Protein AF-A0A0G1XRY7-F1 (afdb_monomer_lite)

Organism: NCBI:txid1618675

Structure (mmCIF, N/CA/C/O backbone):
data_AF-A0A0G1XRY7-F1
#
_entry.id   AF-A0A0G1XRY7-F1
#
loop_
_atom_site.group_PDB
_atom_site.id
_atom_site.type_symbol
_atom_site.label_atom_id
_atom_site.label_alt_id
_atom_site.label_comp_id
_atom_site.label_asym_id
_atom_site.label_entity_id
_atom_site.label_seq_id
_atom_site.pdbx_PDB_ins_code
_atom_site.Cartn_x
_atom_site.Cartn_y
_atom_site.Cartn_z
_atom_site.occupancy
_atom_site.B_iso_or_equiv
_atom_site.auth_seq_id
_atom_site.auth_comp_id
_atom_site.auth_asym_id
_atom_site.auth_atom_id
_atom_site.pdbx_PDB_model_num
ATOM 1 N N . MET A 1 1 ? 13.124 -2.824 -23.234 1.00 50.66 1 MET A N 1
ATOM 2 C CA . MET A 1 1 ? 13.141 -3.405 -21.875 1.00 50.66 1 MET A CA 1
ATOM 3 C C . MET A 1 1 ? 12.312 -2.521 -20.963 1.00 50.66 1 MET A C 1
ATOM 5 O O . MET A 1 1 ? 12.641 -1.350 -20.826 1.00 50.66 1 MET A O 1
ATOM 9 N N . SER A 1 2 ? 11.235 -3.044 -20.388 1.00 76.50 2 SER A N 1
ATOM 10 C CA . SER A 1 2 ? 10.434 -2.329 -19.390 1.00 76.50 2 SER A CA 1
ATOM 11 C C . SER A 1 2 ? 11.185 -2.347 -18.060 1.00 76.50 2 SER A C 1
ATOM 13 O O . SER A 1 2 ? 11.561 -3.417 -17.584 1.00 76.50 2 SER A O 1
ATOM 15 N N . TYR A 1 3 ? 11.445 -1.183 -17.470 1.00 82.56 3 TYR A N 1
ATOM 16 C CA . TYR A 1 3 ? 12.059 -1.111 -16.146 1.00 82.56 3 TYR A CA 1
ATOM 17 C C . TYR A 1 3 ? 11.087 -1.665 -15.099 1.00 82.56 3 TYR A C 1
ATOM 19 O O . TYR A 1 3 ? 9.967 -1.174 -14.979 1.00 82.56 3 TYR A O 1
ATOM 27 N N . THR A 1 4 ? 11.518 -2.682 -14.350 1.00 83.81 4 THR A N 1
ATOM 28 C CA . THR A 1 4 ? 10.762 -3.218 -13.211 1.00 83.81 4 THR A CA 1
ATOM 29 C C . THR A 1 4 ? 11.490 -2.823 -11.928 1.00 83.81 4 THR A C 1
ATOM 31 O O . THR A 1 4 ? 12.649 -3.213 -11.757 1.00 83.81 4 THR A O 1
ATOM 34 N N . PRO A 1 5 ? 10.867 -2.028 -11.042 1.00 86.75 5 PRO A N 1
ATOM 35 C CA . PRO A 1 5 ? 11.473 -1.667 -9.768 1.00 86.75 5 PRO A CA 1
ATOM 36 C C . PRO A 1 5 ? 11.684 -2.902 -8.886 1.00 86.75 5 PRO A C 1
ATOM 38 O O . PRO A 1 5 ? 10.894 -3.840 -8.923 1.00 86.75 5 PRO A O 1
ATOM 41 N N . ASN A 1 6 ? 12.722 -2.875 -8.052 1.00 92.81 6 ASN A N 1
ATOM 42 C CA . ASN A 1 6 ? 12.960 -3.916 -7.049 1.00 92.81 6 ASN A CA 1
ATOM 43 C C . ASN A 1 6 ? 11.882 -3.874 -5.940 1.00 92.81 6 ASN A C 1
ATOM 45 O O . ASN A 1 6 ? 11.389 -2.796 -5.592 1.00 92.81 6 ASN A O 1
ATOM 49 N N . ASP A 1 7 ? 11.586 -5.017 -5.323 1.00 92.00 7 ASP A N 1
ATOM 50 C CA . ASP A 1 7 ? 10.569 -5.195 -4.277 1.00 92.00 7 ASP A CA 1
ATOM 51 C C . ASP A 1 7 ? 10.743 -4.230 -3.101 1.00 92.00 7 ASP A C 1
ATOM 53 O O . ASP A 1 7 ? 9.776 -3.655 -2.599 1.00 92.00 7 ASP A O 1
ATOM 57 N N . THR A 1 8 ? 11.988 -3.971 -2.691 1.00 94.25 8 THR A N 1
ATOM 58 C CA . THR A 1 8 ? 12.291 -3.012 -1.617 1.00 94.25 8 THR A CA 1
ATOM 59 C C . THR A 1 8 ? 11.793 -1.606 -1.947 1.00 94.25 8 THR A C 1
ATOM 61 O O . THR A 1 8 ? 11.312 -0.893 -1.065 1.00 94.25 8 THR A O 1
ATOM 64 N N . ILE A 1 9 ? 11.907 -1.189 -3.211 1.00 94.44 9 ILE A N 1
ATOM 65 C CA . ILE A 1 9 ? 11.431 0.121 -3.659 1.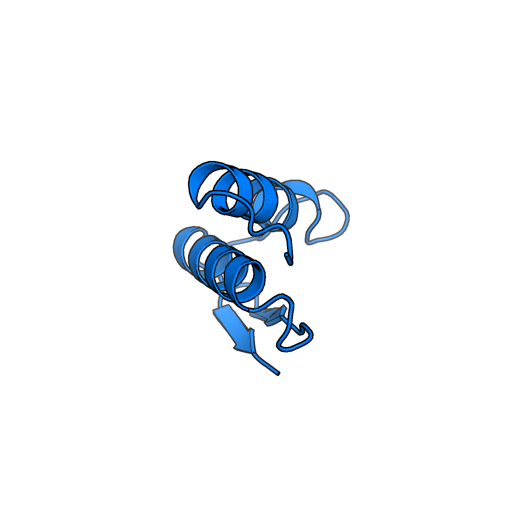00 94.44 9 ILE A CA 1
ATOM 66 C C . ILE A 1 9 ? 9.902 0.119 -3.668 1.00 94.44 9 ILE A C 1
ATOM 68 O O . ILE A 1 9 ? 9.301 1.011 -3.075 1.00 94.44 9 ILE A O 1
ATOM 72 N N . LEU A 1 10 ? 9.273 -0.911 -4.243 1.00 94.00 10 LEU A N 1
ATOM 73 C CA . LEU A 1 10 ? 7.811 -1.040 -4.284 1.00 94.00 10 LEU A CA 1
ATOM 74 C C . LEU A 1 10 ? 7.192 -0.987 -2.882 1.00 94.00 10 LEU A C 1
ATOM 76 O O . LEU A 1 10 ? 6.239 -0.242 -2.657 1.00 94.00 10 LEU A O 1
ATOM 80 N N . LYS A 1 11 ? 7.783 -1.692 -1.911 1.00 94.75 11 LYS A N 1
ATOM 81 C CA . LYS A 1 11 ? 7.330 -1.683 -0.514 1.00 94.75 11 LYS A CA 1
ATOM 82 C C . LYS A 1 11 ? 7.490 -0.315 0.154 1.00 94.75 11 LYS A C 1
ATOM 84 O O . LYS A 1 11 ? 6.624 0.098 0.924 1.00 94.75 11 LYS A O 1
ATOM 89 N N . LYS A 1 12 ? 8.579 0.412 -0.120 1.00 95.50 12 LYS A N 1
ATOM 90 C CA . LYS A 1 12 ? 8.765 1.781 0.398 1.00 95.50 12 LYS A CA 1
ATOM 91 C C . LYS A 1 12 ? 7.711 2.735 -0.162 1.00 95.50 12 LYS A C 1
ATOM 93 O O . LYS A 1 12 ? 7.121 3.492 0.602 1.00 95.50 12 LYS A O 1
ATOM 98 N N . TYR A 1 13 ? 7.430 2.656 -1.461 1.00 95.00 13 TYR A N 1
ATOM 99 C CA . TYR A 1 13 ? 6.386 3.467 -2.087 1.00 95.00 13 TYR A CA 1
ATOM 100 C C . TYR A 1 13 ? 4.994 3.124 -1.556 1.00 95.00 13 TYR A C 1
ATOM 102 O O . TYR A 1 13 ? 4.249 4.031 -1.193 1.00 95.00 13 TYR A O 1
ATOM 110 N N . ALA A 1 14 ? 4.664 1.837 -1.433 1.00 94.81 14 ALA A N 1
ATOM 111 C CA . ALA A 1 14 ? 3.404 1.398 -0.844 1.00 94.81 14 ALA A CA 1
ATOM 112 C C . ALA A 1 14 ? 3.218 1.936 0.586 1.00 94.81 14 ALA A C 1
ATOM 114 O O . ALA A 1 14 ? 2.158 2.470 0.903 1.00 94.81 14 ALA A O 1
ATOM 115 N N . ASN A 1 15 ? 4.269 1.906 1.412 1.00 94.62 15 ASN A N 1
ATOM 116 C CA . ASN A 1 15 ? 4.249 2.493 2.754 1.00 94.62 15 ASN A CA 1
ATOM 117 C C . ASN A 1 15 ? 3.947 3.992 2.757 1.00 94.62 15 ASN A C 1
ATOM 119 O O . ASN A 1 15 ? 3.145 4.440 3.570 1.00 94.62 15 ASN A O 1
ATOM 123 N N . VAL A 1 16 ? 4.558 4.771 1.863 1.00 94.88 16 VAL A N 1
ATOM 124 C CA . VAL A 1 16 ? 4.282 6.214 1.774 1.00 94.88 16 VAL A CA 1
ATOM 125 C C . VAL A 1 16 ? 2.841 6.459 1.327 1.00 94.88 16 VAL A C 1
ATOM 127 O O . VAL A 1 16 ? 2.143 7.284 1.914 1.00 94.88 16 VAL A O 1
ATOM 130 N N . LEU A 1 17 ? 2.359 5.719 0.328 1.00 93.00 17 LEU A N 1
ATOM 131 C CA . LEU A 1 17 ? 0.986 5.863 -0.155 1.00 93.00 17 LEU A CA 1
ATOM 132 C C . LEU A 1 17 ? -0.033 5.546 0.945 1.00 93.00 17 LEU A C 1
ATOM 134 O O . LEU A 1 17 ? -0.976 6.306 1.146 1.00 93.00 17 LEU A O 1
ATOM 138 N N . VAL A 1 18 ? 0.180 4.459 1.686 1.00 93.62 18 VAL A N 1
ATOM 139 C CA . VAL A 1 18 ? -0.796 3.953 2.655 1.00 93.62 18 VAL A CA 1
ATOM 140 C C . VAL A 1 18 ? -0.715 4.671 4.001 1.00 93.62 18 VAL A C 1
ATOM 142 O O . VAL A 1 18 ? -1.737 5.090 4.538 1.00 93.62 18 VAL A O 1
ATOM 145 N N . ASN A 1 19 ? 0.487 4.859 4.545 1.00 91.50 19 ASN A N 1
ATOM 146 C CA . ASN A 1 19 ? 0.659 5.410 5.893 1.00 91.50 19 ASN A CA 1
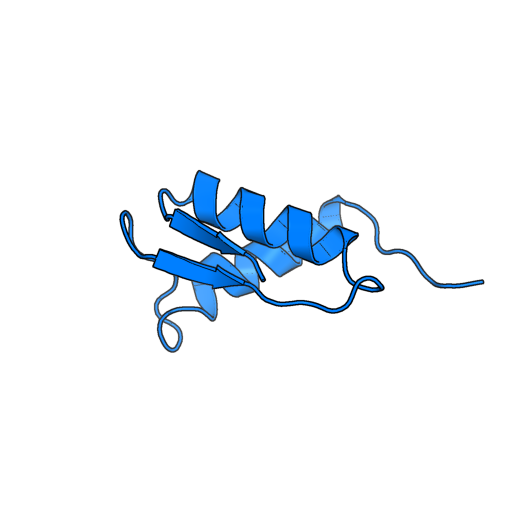ATOM 147 C C . ASN A 1 19 ? 0.747 6.936 5.919 1.00 91.50 19 ASN A C 1
ATOM 149 O O . ASN A 1 19 ? 0.594 7.524 6.984 1.00 91.50 19 ASN A O 1
ATOM 153 N N . PHE A 1 20 ? 0.997 7.582 4.778 1.00 89.94 20 PHE A N 1
ATOM 154 C CA . PHE A 1 20 ? 1.114 9.037 4.712 1.00 89.94 20 PHE A CA 1
ATOM 155 C C . PHE A 1 20 ? 0.066 9.657 3.789 1.00 89.94 20 PHE A C 1
ATOM 157 O O . PHE A 1 20 ? -0.658 10.541 4.222 1.00 89.94 20 PHE A O 1
ATOM 164 N N . ALA A 1 21 ? -0.071 9.198 2.541 1.00 89.38 21 ALA A N 1
ATOM 165 C CA . ALA A 1 21 ? -0.926 9.888 1.567 1.00 89.38 21 ALA A CA 1
ATOM 166 C C . ALA A 1 21 ? -2.438 9.636 1.754 1.00 89.38 21 ALA A C 1
ATOM 168 O O . ALA A 1 21 ? -3.243 10.541 1.512 1.00 89.38 21 ALA A O 1
ATOM 169 N N . LEU A 1 22 ? -2.844 8.436 2.191 1.00 88.12 22 LEU A N 1
ATOM 170 C CA . LEU A 1 22 ? -4.256 8.111 2.437 1.00 88.12 22 LEU A CA 1
ATOM 171 C C . LEU A 1 22 ? -4.889 9.008 3.517 1.00 88.12 22 LEU A C 1
ATOM 173 O O . LEU A 1 22 ? -4.210 9.600 4.357 1.00 88.12 22 LEU A O 1
ATOM 177 N N . GLY A 1 23 ? -6.217 9.150 3.463 1.00 83.94 23 GLY A N 1
ATOM 178 C CA . GLY A 1 23 ? -6.972 9.935 4.448 1.00 83.94 23 GLY A CA 1
ATOM 179 C C . GLY A 1 23 ? -6.679 11.443 4.423 1.00 83.94 23 GLY A C 1
ATOM 180 O O . GLY A 1 23 ? -6.898 12.125 5.425 1.00 83.94 23 GLY A O 1
ATOM 181 N N . GLY A 1 24 ? -6.156 11.964 3.303 1.00 85.75 24 GLY A N 1
ATOM 182 C CA . GLY A 1 24 ? -5.784 13.374 3.150 1.00 85.75 24 GLY A CA 1
ATOM 183 C C . GLY A 1 24 ? -4.498 13.744 3.890 1.00 85.75 24 GLY A C 1
ATOM 184 O O . GLY A 1 24 ? -4.438 14.809 4.500 1.00 85.75 24 GLY A O 1
ATOM 185 N N . GLY A 1 25 ? -3.495 12.861 3.889 1.00 86.94 25 GLY A N 1
ATOM 186 C CA . GLY A 1 25 ? -2.231 13.099 4.598 1.00 86.94 25 GLY A CA 1
ATOM 187 C C . GLY A 1 25 ? -2.175 12.523 6.019 1.00 86.94 25 GLY A C 1
ATOM 188 O O . GLY A 1 25 ? -1.204 12.752 6.735 1.00 86.94 25 GLY A O 1
ATOM 189 N N . LYS A 1 26 ? -3.232 11.832 6.465 1.00 85.88 26 LYS A N 1
ATOM 190 C CA . LYS A 1 26 ? -3.346 11.287 7.831 1.00 85.88 26 LYS A CA 1
ATOM 191 C C . LYS A 1 26 ? -2.944 9.816 7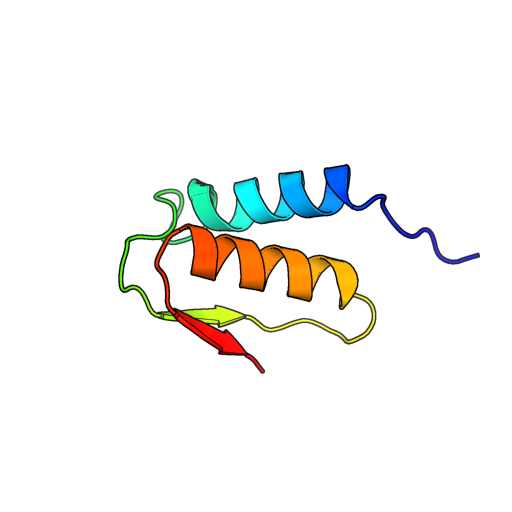.927 1.00 85.88 26 LYS A C 1
ATOM 193 O O . LYS A 1 26 ? -2.848 9.297 9.037 1.00 85.88 26 LYS A O 1
ATOM 198 N N . GLY A 1 27 ? -2.724 9.174 6.783 1.00 89.75 27 GLY A N 1
ATOM 199 C CA . GLY A 1 27 ? -2.545 7.736 6.685 1.00 89.75 27 GLY A CA 1
ATOM 200 C C . GLY A 1 27 ? -3.847 6.965 6.870 1.00 89.75 27 GLY A C 1
ATOM 201 O O . GLY A 1 27 ? -4.908 7.526 7.155 1.00 89.75 27 GLY A O 1
ATOM 202 N N . ILE A 1 28 ? -3.743 5.654 6.686 1.00 92.62 28 ILE A N 1
ATOM 203 C CA . ILE A 1 28 ? -4.826 4.708 6.937 1.00 92.62 28 ILE A CA 1
ATOM 204 C C . ILE A 1 28 ? -5.085 4.534 8.438 1.00 92.62 28 ILE A C 1
ATOM 206 O O . ILE A 1 28 ? -4.157 4.484 9.248 1.00 92.62 28 ILE A O 1
ATOM 210 N N . LYS A 1 29 ? -6.355 4.380 8.813 1.00 89.50 29 LYS A N 1
ATOM 211 C CA . LYS A 1 29 ? -6.750 3.936 10.152 1.00 89.50 29 LYS A CA 1
ATOM 212 C C . LYS A 1 29 ? -7.180 2.477 10.137 1.00 89.50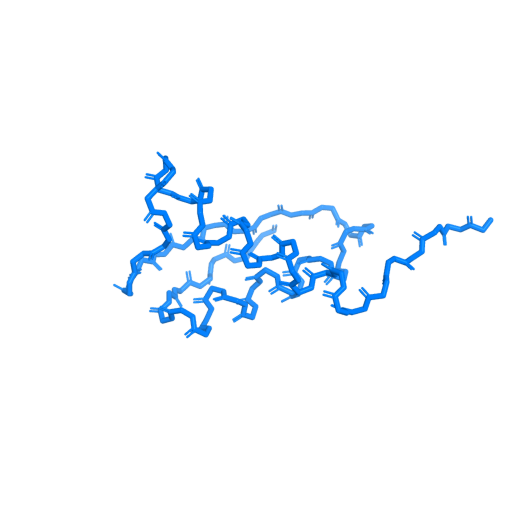 29 LYS A C 1
ATOM 214 O O . LYS A 1 29 ? -7.770 1.977 9.181 1.00 89.50 29 LYS A O 1
ATOM 219 N N . LYS A 1 30 ? -6.940 1.800 11.257 1.00 91.12 30 LYS A N 1
ATOM 220 C CA . LYS A 1 30 ? -7.383 0.421 11.459 1.00 91.12 30 LYS A CA 1
ATOM 221 C C . LYS A 1 30 ? -8.901 0.308 11.260 1.00 91.12 30 LYS A C 1
ATOM 223 O O . LYS A 1 30 ? -9.656 1.085 11.841 1.00 91.12 30 LYS A O 1
ATOM 228 N N . GLY A 1 31 ? -9.327 -0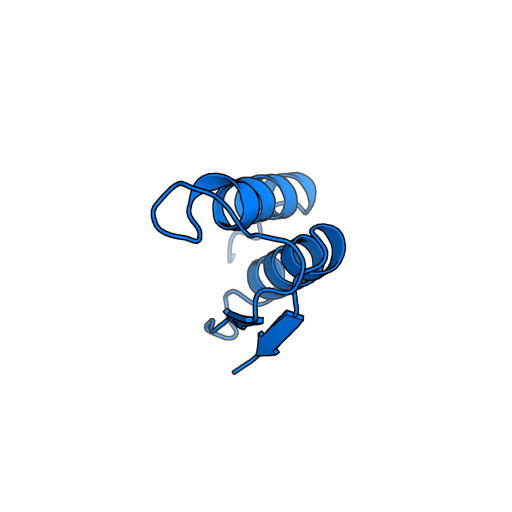.670 10.464 1.00 91.44 31 GLY A N 1
ATOM 229 C CA . GLY A 1 31 ? -10.727 -0.909 10.108 1.00 91.44 31 GLY A CA 1
ATOM 230 C C . GLY A 1 31 ? -11.255 -0.075 8.935 1.00 91.44 31 GLY A C 1
ATOM 231 O O . GLY A 1 31 ? -12.403 -0.269 8.541 1.00 91.44 31 GLY A O 1
ATOM 232 N N . GLU A 1 32 ? -10.459 0.826 8.349 1.00 92.06 32 GLU A N 1
ATOM 233 C CA . GLU A 1 32 ? -10.877 1.559 7.149 1.00 92.06 32 GLU A CA 1
ATOM 234 C C . GLU A 1 32 ? -10.895 0.661 5.911 1.00 92.06 32 GLU A C 1
ATOM 236 O O . GLU A 1 32 ? -10.032 -0.198 5.723 1.00 92.06 32 GLU A O 1
ATOM 241 N N . VAL A 1 33 ? -11.876 0.897 5.039 1.00 93.31 33 VAL A N 1
ATOM 242 C CA . VAL A 1 33 ? -11.972 0.245 3.731 1.00 93.31 33 VAL A CA 1
ATOM 243 C C . VAL A 1 33 ? -11.339 1.154 2.686 1.00 93.31 33 VAL A C 1
ATOM 245 O O . VAL A 1 33 ? -11.780 2.286 2.486 1.00 93.31 33 VAL A O 1
ATOM 248 N N . VAL A 1 34 ? -10.320 0.651 1.996 1.00 92.44 34 VAL A N 1
ATOM 249 C CA . VAL A 1 34 ? -9.575 1.389 0.975 1.00 92.44 34 VAL A CA 1
ATOM 250 C C . VAL A 1 34 ? -9.827 0.757 -0.385 1.00 92.44 34 VAL A C 1
ATOM 252 O O . VAL A 1 34 ? -9.528 -0.419 -0.607 1.00 92.44 34 VAL A O 1
ATOM 255 N N . ARG A 1 35 ? -10.354 1.554 -1.321 1.00 93.44 35 ARG A N 1
ATOM 256 C CA . ARG A 1 35 ? -10.482 1.141 -2.719 1.00 93.44 35 ARG A CA 1
ATOM 257 C C . ARG A 1 35 ? -9.136 1.287 -3.422 1.00 93.44 35 ARG A C 1
ATOM 259 O O . ARG A 1 35 ? -8.617 2.396 -3.524 1.00 93.44 35 ARG A O 1
ATOM 266 N N . VAL A 1 36 ? -8.606 0.184 -3.939 1.00 93.50 36 VAL A N 1
ATOM 267 C CA . VAL A 1 36 ? -7.360 0.163 -4.713 1.00 93.50 36 VAL A CA 1
ATOM 268 C C . VAL A 1 36 ? -7.704 -0.166 -6.157 1.00 93.50 36 VAL A C 1
ATOM 270 O O . VAL A 1 36 ? -8.360 -1.172 -6.420 1.00 93.50 36 VAL A O 1
ATOM 273 N N . SER A 1 37 ? -7.257 0.678 -7.084 1.00 93.19 37 SER A N 1
ATOM 274 C CA . SER A 1 37 ? -7.386 0.423 -8.516 1.00 93.19 37 SER A CA 1
ATOM 275 C C . SER A 1 37 ? -6.103 0.798 -9.239 1.00 93.19 37 SER A C 1
ATOM 277 O O . SER A 1 37 ? -5.490 1.823 -8.934 1.00 93.19 37 SER A O 1
ATOM 279 N N . ALA A 1 38 ? -5.674 -0.061 -10.157 1.00 92.06 38 ALA A N 1
ATOM 280 C CA . ALA A 1 38 ? -4.450 0.113 -10.923 1.00 92.06 38 ALA A CA 1
ATOM 281 C C . ALA A 1 38 ? -4.566 -0.570 -12.291 1.00 92.06 38 ALA A C 1
ATOM 283 O O . ALA A 1 38 ? -5.346 -1.500 -12.471 1.00 92.06 38 ALA A O 1
ATOM 284 N N . SER A 1 39 ? -3.760 -0.129 -13.256 1.00 92.44 39 SER A N 1
ATOM 285 C CA . SER A 1 39 ? -3.590 -0.834 -14.528 1.00 92.44 39 SER A CA 1
ATOM 286 C C . SER A 1 39 ? -2.766 -2.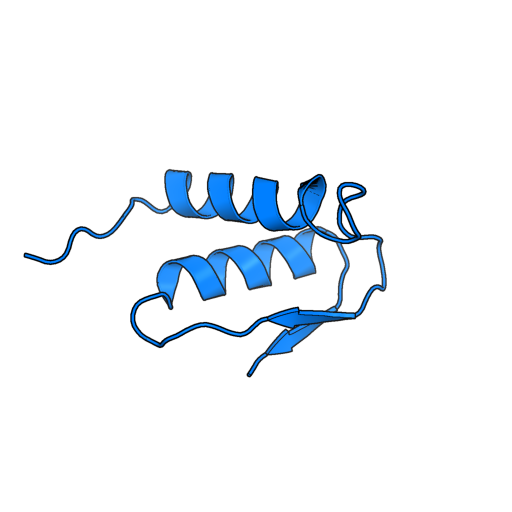113 -14.347 1.00 92.44 39 SER A C 1
ATOM 288 O O . SER A 1 39 ? -1.901 -2.177 -13.474 1.00 92.44 39 SER A O 1
ATOM 290 N N . GLU A 1 40 ? -2.945 -3.102 -15.230 1.00 90.69 40 GLU A N 1
ATOM 291 C CA . GLU A 1 40 ? -2.205 -4.379 -15.152 1.00 90.69 40 GLU A CA 1
ATOM 292 C C . GLU A 1 40 ? -0.679 -4.184 -15.233 1.00 90.69 40 GLU A C 1
ATOM 294 O O . GLU A 1 40 ? 0.090 -4.901 -14.595 1.00 90.69 40 GLU A O 1
ATOM 299 N N . SER A 1 41 ? -0.219 -3.143 -15.933 1.00 90.06 41 SER A N 1
ATOM 300 C CA . SER A 1 41 ? 1.197 -2.751 -15.969 1.00 90.06 41 SER A CA 1
ATOM 301 C C . SER A 1 41 ? 1.781 -2.395 -14.593 1.00 90.06 41 SER A C 1
ATOM 303 O O . SER A 1 41 ? 2.991 -2.494 -14.402 1.00 90.06 41 SER A O 1
ATOM 305 N N . ALA A 1 42 ? 0.944 -1.999 -13.631 1.00 91.44 42 ALA A N 1
ATOM 306 C CA . ALA A 1 42 ? 1.329 -1.615 -12.276 1.00 91.44 42 ALA A CA 1
ATOM 307 C C . ALA A 1 42 ? 1.083 -2.728 -11.239 1.00 91.44 42 ALA A C 1
ATOM 309 O O . ALA A 1 42 ? 1.195 -2.482 -10.036 1.00 91.44 42 ALA A O 1
ATOM 310 N N . LYS A 1 43 ? 0.796 -3.960 -11.681 1.00 91.50 43 LYS A N 1
ATOM 311 C CA . LYS A 1 43 ? 0.534 -5.120 -10.814 1.00 91.50 43 LYS A CA 1
ATOM 312 C C . LYS A 1 43 ? 1.543 -5.310 -9.668 1.00 91.50 43 LYS A C 1
ATOM 314 O O . LYS A 1 43 ? 1.089 -5.547 -8.547 1.00 91.50 43 LYS A O 1
ATOM 319 N N . PRO A 1 44 ? 2.871 -5.155 -9.862 1.00 92.94 44 PRO A N 1
ATOM 320 C CA . PRO A 1 44 ? 3.822 -5.299 -8.756 1.00 92.94 44 PRO A CA 1
ATOM 321 C C . PRO A 1 44 ? 3.583 -4.285 -7.628 1.00 92.94 44 PRO A C 1
ATOM 323 O O . PRO A 1 44 ? 3.629 -4.629 -6.448 1.00 92.94 44 PRO A O 1
ATOM 326 N N . LEU A 1 45 ? 3.264 -3.035 -7.981 1.00 94.12 45 LEU A N 1
ATOM 327 C CA . LEU A 1 45 ? 2.958 -1.992 -7.005 1.00 94.12 45 LEU A CA 1
ATOM 328 C C . LEU A 1 45 ? 1.585 -2.210 -6.363 1.00 94.12 45 LEU A C 1
ATOM 330 O O . LEU A 1 45 ? 1.441 -2.020 -5.159 1.00 94.12 45 LEU A O 1
ATOM 334 N N . PHE A 1 46 ? 0.595 -2.640 -7.147 1.00 94.62 46 PHE A N 1
ATOM 335 C CA . PHE A 1 46 ? -0.747 -2.945 -6.653 1.00 94.62 46 PHE A CA 1
ATOM 336 C C . PHE A 1 46 ? -0.712 -3.974 -5.518 1.00 94.62 46 PHE A C 1
ATOM 338 O O . PHE A 1 46 ? -1.302 -3.751 -4.461 1.00 94.62 46 PHE A O 1
ATOM 345 N N . ILE A 1 47 ? 0.041 -5.063 -5.705 1.00 94.69 47 ILE A N 1
ATOM 346 C CA . ILE A 1 47 ? 0.213 -6.103 -4.683 1.00 94.69 47 ILE A CA 1
ATOM 347 C C . ILE A 1 47 ? 0.876 -5.516 -3.431 1.00 94.69 47 ILE A C 1
ATOM 349 O O . ILE A 1 47 ? 0.393 -5.730 -2.319 1.00 94.69 47 ILE A O 1
ATOM 353 N N . ALA A 1 48 ? 1.942 -4.724 -3.597 1.00 95.75 48 ALA A N 1
ATOM 354 C CA . ALA A 1 48 ? 2.634 -4.095 -2.473 1.00 95.75 48 ALA A CA 1
ATOM 355 C C . ALA A 1 48 ? 1.715 -3.159 -1.663 1.00 95.75 48 ALA A C 1
ATOM 357 O O . ALA A 1 48 ? 1.760 -3.165 -0.430 1.00 95.75 48 ALA A O 1
ATOM 358 N N . VAL A 1 49 ? 0.856 -2.385 -2.334 1.00 95.06 49 VAL A N 1
ATOM 359 C CA . VAL A 1 49 ? -0.125 -1.493 -1.694 1.00 95.06 49 VAL A CA 1
ATOM 360 C C . VAL A 1 49 ? -1.186 -2.290 -0.939 1.00 95.06 49 VAL A C 1
ATOM 362 O O . VAL A 1 49 ? -1.441 -1.987 0.224 1.00 95.06 49 VAL A O 1
ATOM 365 N N . CYS A 1 50 ? -1.755 -3.333 -1.552 1.00 95.31 50 CYS A N 1
ATOM 366 C CA . CYS A 1 50 ? -2.752 -4.183 -0.898 1.00 95.31 50 CYS A CA 1
ATOM 367 C C . CYS A 1 50 ? -2.195 -4.824 0.378 1.00 95.31 50 CYS A C 1
ATOM 369 O O . CYS A 1 50 ? -2.833 -4.749 1.425 1.00 95.31 50 CYS A O 1
ATOM 371 N N . ASN A 1 51 ? -0.980 -5.374 0.313 1.00 95.25 51 ASN A N 1
ATOM 372 C CA . ASN A 1 51 ? -0.318 -5.961 1.479 1.00 95.25 51 ASN A CA 1
ATOM 373 C C . ASN A 1 51 ? -0.115 -4.921 2.585 1.00 95.25 51 ASN A C 1
ATOM 375 O O . ASN A 1 51 ? -0.443 -5.176 3.735 1.00 95.25 51 ASN A O 1
ATOM 379 N N . THR A 1 52 ? 0.337 -3.716 2.228 1.00 95.19 52 THR A N 1
ATOM 380 C CA . THR A 1 52 ? 0.563 -2.640 3.205 1.00 95.19 52 THR A CA 1
ATOM 381 C C . THR A 1 52 ? -0.739 -2.189 3.883 1.00 95.19 52 THR A C 1
ATOM 383 O O . THR A 1 52 ? -0.738 -1.891 5.074 1.00 95.19 52 THR A O 1
ATOM 386 N N . ILE A 1 53 ? -1.865 -2.165 3.158 1.00 94.38 53 ILE A N 1
ATOM 387 C CA . ILE A 1 53 ? -3.190 -1.851 3.724 1.00 94.38 53 ILE A CA 1
ATOM 388 C C . ILE A 1 53 ? -3.616 -2.916 4.739 1.00 94.38 53 ILE A C 1
ATOM 390 O O . ILE A 1 53 ? -4.077 -2.573 5.828 1.00 94.38 53 ILE A O 1
ATOM 394 N N . VAL A 1 54 ? -3.446 -4.196 4.395 1.00 94.19 54 VAL A N 1
ATOM 395 C CA . VAL A 1 54 ? -3.781 -5.318 5.284 1.00 94.19 54 VAL A CA 1
ATOM 396 C C . VAL A 1 54 ? -2.877 -5.324 6.519 1.00 94.19 54 VAL A C 1
ATOM 398 O O . VAL A 1 54 ? -3.380 -5.455 7.633 1.00 94.19 54 VAL A O 1
ATOM 401 N N . ASP A 1 55 ? -1.573 -5.095 6.345 1.00 93.88 55 ASP A N 1
ATOM 402 C CA . ASP A 1 55 ? -0.597 -4.996 7.438 1.00 93.88 55 ASP A CA 1
ATOM 403 C C . ASP A 1 55 ? -0.935 -3.846 8.405 1.00 93.88 55 ASP A C 1
ATOM 405 O O . ASP A 1 55 ? -0.781 -3.978 9.620 1.00 93.88 55 ASP A O 1
ATOM 409 N N . ALA A 1 56 ? -1.454 -2.727 7.888 1.00 92.31 56 ALA A N 1
ATOM 410 C CA . ALA A 1 56 ? -1.930 -1.600 8.691 1.00 92.31 56 ALA A CA 1
ATOM 411 C C . ALA A 1 56 ? -3.296 -1.854 9.371 1.00 92.31 56 ALA A C 1
ATOM 413 O O . ALA A 1 56 ? -3.783 -1.025 10.145 1.00 92.31 56 ALA A O 1
ATOM 414 N N . GLY A 1 57 ? -3.921 -3.007 9.113 1.00 92.19 57 GLY A N 1
ATOM 415 C CA . GLY A 1 57 ? -5.207 -3.406 9.680 1.00 92.19 57 GLY A CA 1
ATOM 416 C C . GLY A 1 57 ? -6.419 -2.784 8.985 1.00 92.19 57 GLY A C 1
ATOM 417 O O . GLY A 1 57 ? -7.477 -2.674 9.607 1.00 92.19 57 GLY A O 1
ATOM 418 N N . GLY A 1 58 ? -6.264 -2.342 7.736 1.00 92.38 58 GLY A N 1
ATOM 419 C CA . GLY A 1 58 ? -7.359 -1.919 6.868 1.00 92.38 58 GLY A CA 1
ATOM 420 C C . GLY A 1 58 ? -7.913 -3.061 6.014 1.00 92.38 58 GLY A C 1
ATOM 421 O O . GLY A 1 58 ? -7.364 -4.162 5.951 1.00 92.38 58 GLY A O 1
ATOM 422 N N . HIS A 1 59 ? -9.008 -2.781 5.318 1.00 93.94 59 HIS A N 1
ATOM 423 C CA . HIS A 1 59 ? -9.656 -3.700 4.389 1.00 93.94 59 HIS A CA 1
ATOM 424 C C . HIS A 1 59 ? -9.482 -3.208 2.955 1.00 93.94 59 HIS A C 1
ATOM 426 O O . HIS A 1 59 ? -9.726 -2.042 2.648 1.00 93.94 59 HIS A O 1
ATOM 432 N N . VAL A 1 60 ? -9.072 -4.103 2.060 1.00 94.50 60 VAL A N 1
ATOM 433 C CA . VAL A 1 60 ? -8.866 -3.781 0.646 1.00 94.50 60 VAL A CA 1
ATOM 434 C C . VAL A 1 60 ? -10.140 -4.066 -0.138 1.00 94.50 60 VAL A C 1
ATOM 436 O O . VAL A 1 60 ? -10.691 -5.161 -0.057 1.00 94.50 60 VAL A O 1
ATOM 439 N N . LEU A 1 61 ? -10.565 -3.100 -0.949 1.00 92.38 61 LEU A N 1
ATOM 440 C CA . LEU A 1 61 ? -11.563 -3.288 -1.997 1.00 92.38 61 LEU A CA 1
ATOM 441 C C . LEU A 1 61 ? -10.871 -3.112 -3.354 1.00 92.38 61 LEU A C 1
ATOM 443 O O . LEU A 1 61 ? -10.585 -1.993 -3.780 1.00 92.38 61 LEU A O 1
ATOM 447 N N . SER A 1 62 ? -10.539 -4.227 -3.999 1.00 85.56 62 SER A N 1
ATOM 448 C CA . SER A 1 62 ? -9.768 -4.268 -5.247 1.00 85.56 62 SER A CA 1
ATOM 449 C C . SER A 1 62 ? -10.659 -4.195 -6.487 1.00 85.56 62 SER A C 1
ATOM 451 O O . SER A 1 62 ? -11.638 -4.939 -6.563 1.00 85.56 62 SER A O 1
ATOM 453 N N . HIS A 1 63 ? -10.288 -3.357 -7.463 1.00 72.56 63 HIS A N 1
ATOM 454 C CA . HIS A 1 63 ? -10.915 -3.284 -8.789 1.00 72.56 63 HIS A CA 1
ATOM 455 C C . HIS A 1 63 ? -9.899 -2.984 -9.894 1.00 72.56 63 HIS A C 1
ATOM 457 O O . HIS A 1 63 ? -9.112 -2.022 -9.733 1.00 72.56 63 HIS A O 1
#

Foldseek 3Di:
DDDDDDLVVLLVVLCCCAQAPPPPRRHDAAAAEDEDEDDPVCVSSSVSNCVNCVVNNYHYDYD

Radius of gyration: 11.63 Å; chains: 1; bounding box: 25×20×33 Å

Sequence (63 aa):
MSYTPNDTILKKYANVLVNFALGGGKGIKKGEVVRVSASESAKPLFIAVCNTIVDAGGHVLSH

pLDDT: mean 90.75, std 6.72, range [50.66, 95.75]

InterPro domains:
  IPR035097 Peptidase M29, N-terminal [G3DSA:3.40.1830.10] (1-63)

Secondary structure (DSSP, 8-state):
------HHHHHHHHHHIIIIIHHHHT-PPTT-EEEE---GGGHHHHHHHHHHHHHTT-EEEE-